Protein AF-M3BNV8-F1 (afdb_monomer_lite)

Radius of gyration: 25.34 Å; chains: 1; bounding box: 41×81×62 Å

Secondary structure (DSSP, 8-state):
---------------------------SS----EEEEEE-TTS-EEEEEE-TT--EEEEEBSSTTS-BPPPEEESS--SEEEEEE-TTS-EEEEEE-TT-EEEEEEBSSTTS-BPPPEEEEEE---

Foldseek 3Di:
DDDDDDDDDDDDPPPPPPPPPPDPPPPPQAAWDEKEWEAFLQRKIKIWTATPQQWIWIKIAPHHPHDIDDIDTDDDGFNYKYW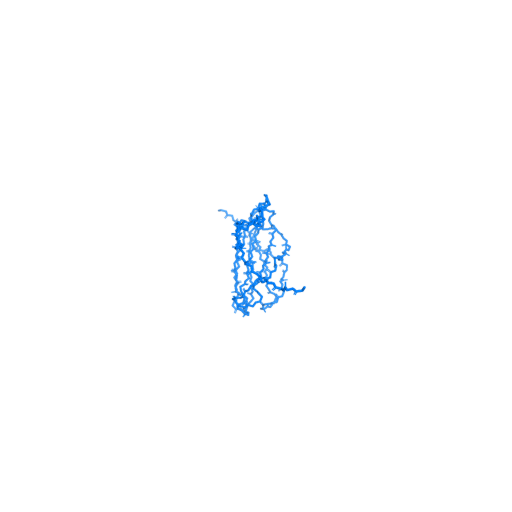YQDPQRKIKIWGAHPVQWIWIKIAPHGVHDIDHIDTDPDGRDD

Structure (mmCIF, N/CA/C/O backbone):
data_AF-M3BNV8-F1
#
_entry.id   AF-M3BNV8-F1
#
loop_
_atom_site.group_PDB
_atom_site.id
_atom_site.type_symbol
_atom_site.label_atom_id
_atom_site.label_alt_id
_atom_site.label_comp_id
_atom_site.label_asym_id
_atom_site.label_entity_id
_atom_site.label_seq_id
_atom_site.pdbx_PDB_ins_code
_atom_site.Cartn_x
_atom_site.Cartn_y
_atom_site.Cartn_z
_atom_site.occupancy
_atom_site.B_iso_or_equiv
_atom_site.auth_seq_id
_atom_site.auth_comp_id
_atom_site.auth_asym_id
_atom_site.auth_atom_id
_atom_site.pdbx_PDB_model_num
ATOM 1 N N . MET A 1 1 ? -25.010 67.229 40.151 1.00 50.81 1 MET A N 1
ATOM 2 C CA . MET A 1 1 ? -25.142 65.762 40.240 1.00 50.81 1 MET A CA 1
ATOM 3 C C . MET A 1 1 ? -26.576 65.389 39.907 1.00 50.81 1 MET A C 1
ATOM 5 O O . MET A 1 1 ? -27.450 65.700 40.699 1.00 50.81 1 MET A O 1
ATOM 9 N N . ALA A 1 2 ? -26.813 64.798 38.736 1.00 39.25 2 ALA A N 1
ATOM 10 C CA . ALA A 1 2 ? -28.005 64.006 38.432 1.00 39.25 2 ALA A CA 1
ATOM 11 C C . ALA A 1 2 ? -27.690 63.154 37.194 1.00 39.25 2 ALA A C 1
ATOM 13 O O . ALA A 1 2 ? -27.346 63.680 36.140 1.00 39.25 2 ALA A O 1
ATOM 14 N N . SER A 1 3 ? -27.720 61.843 37.401 1.00 43.2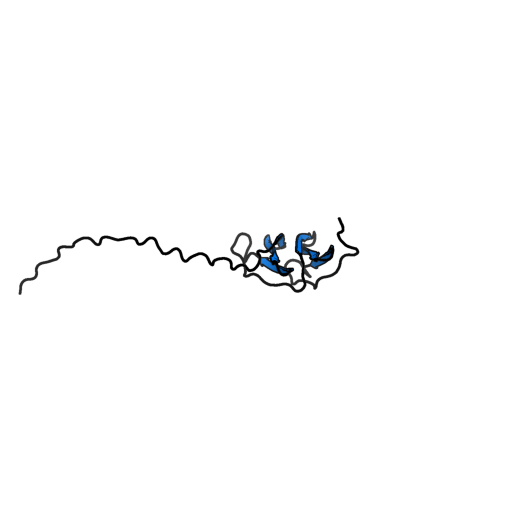8 3 SER A N 1
ATOM 15 C CA . SER A 1 3 ? -27.573 60.777 36.413 1.00 43.28 3 SER A CA 1
ATOM 16 C C . SER A 1 3 ? -28.864 60.636 35.602 1.00 43.28 3 SER A C 1
ATOM 18 O O . SER A 1 3 ? -29.952 60.794 36.159 1.00 43.28 3 SER A O 1
ATOM 20 N N . THR A 1 4 ? -28.779 60.318 34.310 1.00 41.50 4 THR A N 1
ATOM 21 C CA . THR A 1 4 ? -29.907 59.731 33.568 1.00 41.50 4 THR A CA 1
ATOM 22 C C . THR A 1 4 ? -29.399 58.857 32.427 1.00 41.50 4 THR A C 1
ATOM 24 O O . THR A 1 4 ? -28.359 59.119 31.829 1.00 41.50 4 THR A O 1
ATOM 27 N N . ALA A 1 5 ? -30.105 57.748 32.235 1.00 36.69 5 ALA A N 1
ATOM 28 C CA . ALA A 1 5 ? -29.613 56.503 31.680 1.00 36.69 5 ALA A CA 1
ATOM 29 C C . ALA A 1 5 ? -29.771 56.355 30.156 1.00 36.69 5 ALA A C 1
ATOM 31 O O . ALA A 1 5 ? -30.500 57.091 29.501 1.00 36.69 5 ALA A O 1
ATOM 32 N N . LEU A 1 6 ? -29.063 55.328 29.674 1.00 38.38 6 LEU A N 1
ATOM 33 C CA . LEU A 1 6 ? -29.107 54.613 28.396 1.00 38.38 6 LEU A CA 1
ATOM 34 C C . LEU A 1 6 ? -30.289 54.898 27.450 1.00 38.38 6 LEU A C 1
ATOM 36 O O . LEU A 1 6 ? -31.444 54.638 27.777 1.00 38.38 6 LEU A O 1
ATOM 40 N N . ALA A 1 7 ? -29.942 55.163 26.190 1.00 42.91 7 ALA A N 1
ATOM 41 C CA . ALA A 1 7 ? -30.706 54.690 25.041 1.00 42.91 7 ALA A CA 1
ATOM 42 C C . ALA A 1 7 ? -29.770 53.850 24.159 1.00 42.91 7 ALA A C 1
ATOM 44 O O . ALA A 1 7 ? -28.789 54.349 23.611 1.00 42.91 7 ALA A O 1
ATOM 45 N N . ALA A 1 8 ? -30.047 52.549 24.087 1.00 39.56 8 ALA A N 1
ATOM 46 C CA . ALA A 1 8 ? -29.381 51.620 23.188 1.00 39.56 8 ALA A CA 1
ATOM 47 C C . ALA A 1 8 ? -29.861 51.868 21.752 1.00 39.56 8 ALA A C 1
ATOM 49 O O . ALA A 1 8 ? -31.067 51.952 21.519 1.00 39.56 8 ALA A O 1
ATOM 50 N N . LEU A 1 9 ? -28.939 51.934 20.788 1.00 39.69 9 LEU A N 1
ATOM 51 C CA . LEU A 1 9 ? -29.283 51.852 19.371 1.00 39.69 9 LEU A CA 1
ATOM 52 C C . LEU A 1 9 ? -28.474 50.739 18.697 1.00 39.69 9 LEU A C 1
ATOM 54 O O . LEU A 1 9 ? -27.272 50.598 18.906 1.00 39.69 9 LEU A O 1
ATOM 58 N N . ALA A 1 10 ? -29.218 49.926 17.954 1.00 41.28 10 ALA A N 1
ATOM 59 C CA . ALA A 1 10 ? -28.900 48.630 17.374 1.00 41.28 10 ALA A CA 1
ATOM 60 C C . ALA A 1 10 ? -27.534 48.513 16.676 1.00 41.28 10 ALA A C 1
ATOM 62 O O . ALA A 1 10 ? -27.201 49.280 15.774 1.00 41.28 10 ALA A O 1
ATO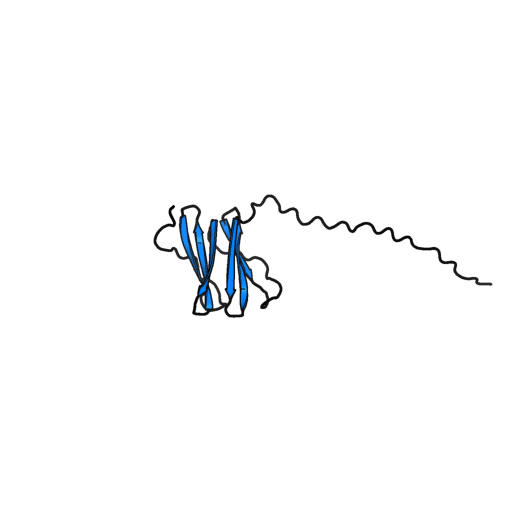M 63 N N . ALA A 1 11 ? -26.797 47.454 17.022 1.00 41.84 11 ALA A N 1
ATOM 64 C CA . ALA A 1 11 ? -25.702 46.946 16.211 1.00 41.84 11 ALA A CA 1
ATOM 65 C C . ALA A 1 11 ? -26.278 46.257 14.964 1.00 41.84 11 ALA A C 1
ATOM 67 O O . ALA A 1 11 ? -26.938 45.222 15.066 1.00 41.84 11 ALA A O 1
ATOM 68 N N . LEU A 1 12 ? -26.023 46.814 13.781 1.00 42.50 12 LEU A N 1
ATOM 69 C CA . LEU A 1 12 ? -26.222 46.098 12.527 1.00 42.50 12 LEU A CA 1
ATOM 70 C C . LEU A 1 12 ? -25.049 45.120 12.370 1.00 42.50 12 LEU A C 1
ATOM 72 O O . LEU A 1 12 ? -23.943 45.529 12.018 1.00 42.50 12 LEU A O 1
ATOM 76 N N . LEU A 1 13 ? -25.270 43.833 12.659 1.00 40.34 13 LEU A N 1
ATOM 77 C CA . LEU A 1 13 ? -24.345 42.779 12.244 1.00 40.34 13 LEU A CA 1
ATOM 78 C C . LEU A 1 13 ? -24.351 42.733 10.710 1.00 40.34 13 LEU A C 1
ATOM 80 O O . LEU A 1 13 ? -25.194 42.084 10.096 1.00 40.34 13 LEU A O 1
ATOM 84 N N . VAL A 1 14 ? -23.399 43.418 10.079 1.00 43.03 14 VAL A N 1
ATOM 85 C CA . VAL A 1 14 ? -22.977 43.048 8.730 1.00 43.03 14 VAL A CA 1
ATOM 86 C C . VAL A 1 14 ? -22.185 41.763 8.897 1.00 43.03 14 VAL A C 1
ATOM 88 O O . VAL A 1 14 ? -21.011 41.777 9.264 1.00 43.03 14 VAL A O 1
ATOM 91 N N . THR A 1 15 ? -22.845 40.629 8.684 1.00 39.75 15 THR A N 1
ATOM 92 C CA . THR A 1 15 ? -22.139 39.370 8.484 1.00 39.75 15 THR A CA 1
ATOM 93 C C . THR A 1 15 ? -21.395 39.506 7.163 1.00 39.75 15 THR A C 1
ATOM 95 O O . THR A 1 15 ? -21.978 39.342 6.090 1.00 39.75 15 THR A O 1
ATOM 98 N N . THR A 1 16 ? -20.109 39.839 7.216 1.00 50.41 16 THR A N 1
ATOM 99 C CA . THR A 1 16 ? -19.221 39.445 6.129 1.00 50.41 16 THR A CA 1
ATOM 100 C C . THR A 1 16 ? -19.400 37.935 5.977 1.00 50.41 16 THR A C 1
ATOM 102 O O . THR A 1 16 ? -19.295 37.215 6.976 1.00 50.41 16 THR A O 1
ATOM 105 N N . PRO A 1 17 ? -19.730 37.413 4.781 1.00 41.72 17 PRO A N 1
ATOM 106 C CA . PRO A 1 17 ? -19.552 35.994 4.547 1.00 41.72 17 PRO A CA 1
ATOM 107 C C . PRO A 1 17 ? -18.103 35.719 4.914 1.00 41.72 17 PRO A C 1
ATOM 109 O O . PRO A 1 17 ? -17.203 36.397 4.405 1.00 41.72 17 PRO A O 1
ATOM 112 N N . GLY A 1 18 ? -17.903 34.816 5.877 1.00 41.00 18 GLY A N 1
ATOM 113 C CA . GLY A 1 18 ? -16.576 34.383 6.267 1.00 41.00 18 GLY A CA 1
ATOM 114 C C . GLY A 1 18 ? -15.803 34.131 4.988 1.00 41.00 18 GLY A C 1
ATOM 115 O O . GLY A 1 18 ? -16.301 33.436 4.101 1.00 41.00 18 GLY A O 1
ATOM 116 N N . SER A 1 19 ? -14.641 34.773 4.864 1.00 52.91 19 SER A N 1
ATOM 117 C CA . SER A 1 19 ? -13.667 34.388 3.858 1.00 52.91 19 SER A CA 1
ATOM 118 C C . SER A 1 19 ? -13.443 32.907 4.102 1.00 52.91 19 SER A C 1
ATOM 120 O O . SER A 1 19 ? -12.780 32.529 5.069 1.00 52.91 19 SER A O 1
ATOM 122 N N . ALA A 1 20 ? -14.132 32.071 3.324 1.00 47.28 20 ALA A N 1
ATOM 123 C CA . ALA A 1 20 ? -13.881 30.656 3.283 1.00 47.28 20 ALA A CA 1
ATOM 124 C C . ALA A 1 20 ? -12.413 30.606 2.911 1.00 47.28 20 ALA A C 1
ATOM 126 O O . ALA A 1 20 ? -12.056 30.971 1.788 1.00 47.28 20 ALA A O 1
ATOM 127 N N . ALA A 1 21 ? -11.570 30.309 3.906 1.00 49.47 21 ALA A N 1
ATOM 128 C CA . ALA A 1 21 ? -10.155 30.104 3.709 1.00 49.47 21 ALA A CA 1
ATOM 129 C C . ALA A 1 21 ? -10.072 29.207 2.486 1.00 49.47 21 ALA A C 1
ATOM 131 O O . ALA A 1 21 ? -10.621 28.103 2.509 1.00 49.47 21 ALA A O 1
ATOM 132 N N . ALA A 1 22 ? -9.558 29.766 1.387 1.00 48.75 22 ALA A N 1
ATOM 133 C CA . ALA A 1 22 ? -9.526 29.079 0.117 1.00 48.75 22 ALA A CA 1
ATOM 134 C C . ALA A 1 22 ? -8.943 27.702 0.413 1.00 48.75 22 ALA A C 1
ATOM 136 O O . ALA A 1 22 ? -7.826 27.627 0.935 1.00 48.75 22 ALA A O 1
ATOM 137 N N . ALA A 1 23 ? -9.735 26.647 0.180 1.00 49.56 23 ALA A N 1
ATOM 138 C CA . ALA A 1 23 ? -9.252 25.282 0.303 1.00 49.56 23 ALA A CA 1
ATOM 139 C C . ALA A 1 23 ? -7.882 25.252 -0.380 1.00 49.56 23 ALA A C 1
ATOM 141 O O . ALA A 1 23 ? -7.768 25.868 -1.451 1.00 49.56 23 ALA A O 1
ATOM 142 N N . PRO A 1 24 ? -6.841 24.670 0.249 1.00 42.94 24 PRO A N 1
ATOM 143 C CA . PRO A 1 24 ? -5.520 24.659 -0.347 1.00 42.94 24 PRO A CA 1
ATOM 144 C C . PRO A 1 24 ? -5.701 24.171 -1.774 1.00 42.94 24 PRO A C 1
ATOM 146 O O . PRO A 1 24 ? -6.215 23.080 -2.017 1.00 42.94 24 PRO A O 1
ATOM 149 N N . ARG A 1 25 ? -5.409 25.078 -2.707 1.00 46.53 25 ARG A N 1
ATOM 150 C CA . ARG A 1 25 ? -5.442 24.812 -4.134 1.00 46.53 25 ARG A CA 1
ATOM 151 C C . ARG A 1 25 ? -4.479 23.653 -4.256 1.00 46.53 25 ARG A C 1
ATOM 153 O O . ARG A 1 25 ? -3.307 23.858 -3.948 1.00 46.53 25 ARG A O 1
ATOM 160 N N . PHE A 1 26 ? -4.980 22.452 -4.535 1.00 50.59 26 PHE A N 1
ATOM 161 C CA . PHE A 1 26 ? -4.117 21.310 -4.772 1.00 50.59 26 PHE A CA 1
ATOM 162 C C . PHE A 1 26 ? -3.166 21.779 -5.860 1.00 50.59 26 PHE A C 1
ATOM 164 O O . PHE A 1 26 ? -3.585 22.059 -6.988 1.00 50.59 26 PHE A O 1
ATOM 171 N N . ALA A 1 27 ? -1.923 22.037 -5.459 1.00 48.06 27 ALA A N 1
ATOM 172 C CA . ALA A 1 27 ? -0.880 22.392 -6.383 1.00 48.06 27 ALA A CA 1
ATOM 173 C C . ALA A 1 27 ? -0.871 21.304 -7.459 1.00 48.06 27 ALA A C 1
ATOM 175 O O . ALA A 1 27 ? -1.319 20.180 -7.229 1.00 48.06 27 ALA A O 1
ATOM 176 N N . SER A 1 28 ? -0.406 21.644 -8.649 1.00 57.16 28 SER A N 1
ATOM 177 C CA . SER A 1 28 ? -0.245 20.755 -9.801 1.00 57.16 28 SER A CA 1
ATOM 178 C C . SER A 1 28 ? 0.726 19.577 -9.567 1.00 57.16 28 SER A C 1
ATOM 180 O O . SER A 1 28 ? 1.347 19.087 -10.506 1.00 57.16 28 SER A O 1
ATOM 182 N N . ASP A 1 29 ? 0.860 19.117 -8.328 1.00 48.47 29 ASP A N 1
ATOM 183 C CA . ASP A 1 29 ? 1.536 17.917 -7.883 1.00 48.47 29 ASP A CA 1
ATOM 184 C C . ASP A 1 29 ? 0.615 16.763 -8.281 1.00 48.47 29 ASP A C 1
ATOM 186 O O . ASP A 1 29 ? -0.389 16.502 -7.621 1.00 48.47 29 ASP A O 1
ATOM 190 N N . GLY A 1 30 ? 0.875 16.166 -9.447 1.00 52.59 30 GLY A N 1
ATOM 191 C CA . GLY A 1 30 ? -0.039 15.240 -10.112 1.00 52.59 30 GLY A CA 1
ATOM 192 C C . GLY A 1 30 ? -0.739 14.294 -9.134 1.00 52.59 30 GLY A C 1
ATOM 193 O O . GLY A 1 30 ? -0.087 13.542 -8.401 1.00 52.59 30 GLY A O 1
ATOM 194 N N . TYR A 1 31 ? -2.068 14.387 -9.115 1.00 53.41 31 TYR A N 1
ATOM 195 C CA . TYR A 1 31 ? -2.932 13.606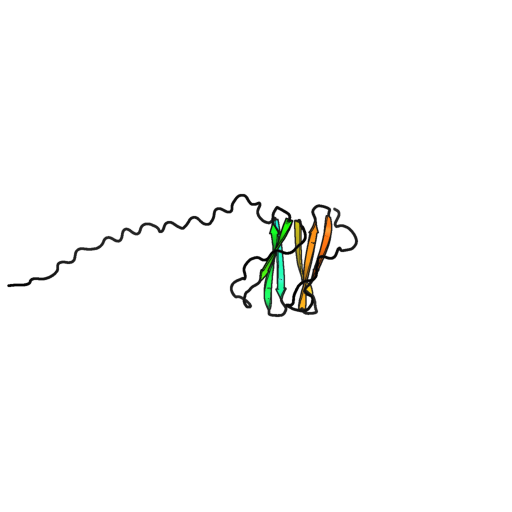 -8.244 1.00 53.41 31 TYR A CA 1
ATOM 196 C C . TYR A 1 31 ? -2.613 12.116 -8.359 1.00 53.41 31 TYR A C 1
ATOM 198 O O . TYR A 1 31 ? -2.296 11.614 -9.441 1.00 53.41 31 TYR A O 1
ATOM 206 N N . GLY A 1 32 ? -2.703 11.412 -7.233 1.00 60.16 32 GLY A N 1
ATOM 207 C CA . GLY A 1 32 ? -2.528 9.972 -7.212 1.00 60.16 32 GLY A CA 1
ATOM 208 C C . GLY A 1 32 ? -3.529 9.254 -8.113 1.00 60.16 32 GLY A C 1
ATOM 209 O O . GLY A 1 32 ? -4.713 9.585 -8.115 1.00 60.16 32 GLY A O 1
ATOM 210 N N . SER A 1 33 ? -3.052 8.294 -8.906 1.00 75.50 33 SER A N 1
ATOM 211 C CA . SER A 1 33 ? -3.853 7.616 -9.936 1.00 75.50 33 SER A CA 1
ATOM 212 C C . SER A 1 33 ? -4.462 6.288 -9.481 1.00 75.50 33 SER A C 1
ATOM 214 O O . SER A 1 33 ? -5.270 5.712 -10.206 1.00 75.50 33 SER A O 1
ATOM 216 N N . SER A 1 34 ? -4.080 5.777 -8.306 1.00 94.06 34 SER A N 1
ATOM 217 C CA . SER A 1 34 ? -4.530 4.481 -7.793 1.00 94.06 34 SER A CA 1
ATOM 218 C C . SER A 1 34 ? -4.702 4.511 -6.277 1.00 94.06 34 SER A C 1
ATOM 220 O O . SER A 1 34 ? -3.886 5.104 -5.570 1.00 94.06 34 SER A O 1
ATOM 222 N N . ILE A 1 35 ? -5.764 3.863 -5.791 1.00 96.50 35 ILE A N 1
ATOM 223 C CA . ILE A 1 35 ? -6.040 3.661 -4.369 1.00 96.50 35 ILE A CA 1
ATOM 224 C C . ILE A 1 35 ? -6.467 2.216 -4.110 1.00 96.50 35 ILE A C 1
ATOM 226 O O . ILE A 1 35 ? -7.114 1.592 -4.949 1.00 96.50 35 ILE A O 1
ATOM 230 N N . ALA A 1 36 ? -6.159 1.718 -2.918 1.00 98.38 36 ALA A N 1
ATOM 231 C CA . ALA A 1 36 ? -6.641 0.439 -2.411 1.00 98.38 36 ALA A CA 1
ATOM 232 C C . ALA A 1 36 ? -6.907 0.545 -0.909 1.00 98.38 36 ALA A C 1
ATOM 234 O O . ALA A 1 36 ? -6.319 1.388 -0.236 1.00 98.38 36 ALA A O 1
ATOM 235 N N . ALA A 1 37 ? -7.772 -0.306 -0.365 1.00 98.44 37 ALA A N 1
ATOM 236 C CA . ALA A 1 37 ? -8.044 -0.331 1.066 1.00 98.44 37 ALA A CA 1
ATOM 237 C C . ALA A 1 37 ? -8.132 -1.763 1.584 1.00 98.44 37 ALA A C 1
ATOM 239 O O . ALA A 1 37 ? -8.601 -2.653 0.879 1.00 98.44 37 ALA A O 1
ATOM 240 N N . ALA A 1 38 ? -7.728 -1.957 2.834 1.00 98.81 38 ALA A N 1
ATOM 241 C CA . ALA A 1 38 ? -7.889 -3.212 3.556 1.00 98.81 38 ALA A CA 1
ATOM 242 C C . ALA A 1 38 ? -8.288 -2.942 5.010 1.00 98.81 38 ALA A C 1
ATOM 244 O O . ALA A 1 38 ? -8.167 -1.822 5.520 1.00 98.81 38 ALA A O 1
ATOM 245 N N . ARG A 1 39 ? -8.788 -3.977 5.687 1.00 98.69 39 ARG A N 1
ATOM 246 C CA . ARG A 1 39 ? -9.128 -3.904 7.108 1.00 98.69 39 ARG A CA 1
ATOM 247 C C . ARG A 1 39 ? -8.032 -4.583 7.919 1.00 98.69 39 ARG A C 1
ATOM 249 O O . ARG A 1 39 ? -7.779 -5.769 7.746 1.00 98.69 39 ARG A O 1
ATOM 256 N N . ASN A 1 40 ? -7.416 -3.843 8.827 1.00 98.69 40 ASN A N 1
ATOM 257 C CA . ASN A 1 40 ? -6.495 -4.412 9.802 1.00 98.69 40 ASN A CA 1
ATOM 258 C C . ASN A 1 40 ? -7.229 -5.372 10.746 1.00 98.69 40 ASN A C 1
ATOM 260 O O . ASN A 1 40 ? -8.435 -5.238 10.966 1.00 98.69 40 ASN A O 1
ATOM 264 N N . ALA A 1 41 ? -6.497 -6.308 11.349 1.00 98.06 41 ALA A N 1
ATOM 265 C CA . ALA A 1 41 ? -7.066 -7.292 12.273 1.00 98.06 41 ALA A CA 1
ATOM 266 C C . ALA A 1 41 ? -7.809 -6.677 13.475 1.00 98.06 41 ALA A C 1
ATOM 268 O O . ALA A 1 41 ? -8.725 -7.289 14.014 1.00 98.06 41 ALA A O 1
ATOM 269 N N . ASP A 1 42 ? -7.467 -5.449 13.865 1.00 97.88 42 ASP A N 1
ATOM 270 C CA . ASP A 1 42 ? -8.148 -4.695 14.926 1.00 97.88 42 ASP A CA 1
ATOM 271 C C . ASP A 1 42 ? -9.404 -3.934 14.456 1.00 97.88 42 ASP A C 1
ATOM 273 O O . ASP A 1 42 ? -10.000 -3.159 15.205 1.00 97.88 42 ASP A O 1
ATOM 277 N N . GLY A 1 43 ? -9.811 -4.132 13.202 1.00 98.44 43 GLY A N 1
ATOM 278 C CA . GLY A 1 43 ? -11.008 -3.548 12.611 1.00 98.44 43 GLY A CA 1
ATOM 279 C C . GLY A 1 43 ? -10.807 -2.177 11.967 1.00 98.44 43 GLY A C 1
ATOM 280 O O . GLY A 1 43 ? -11.737 -1.709 11.299 1.00 98.44 43 GLY A O 1
ATOM 281 N N . ARG A 1 44 ? -9.633 -1.547 12.111 1.00 98.75 44 ARG A N 1
ATOM 282 C CA . ARG A 1 44 ? -9.321 -0.255 11.479 1.00 98.75 44 ARG A CA 1
ATOM 283 C C . ARG A 1 44 ? -9.160 -0.408 9.973 1.00 98.75 44 ARG A C 1
ATOM 285 O O . ARG A 1 44 ? -8.500 -1.332 9.501 1.00 98.75 44 ARG A O 1
ATOM 292 N N . LEU A 1 45 ? -9.721 0.523 9.208 1.00 98.81 45 LEU A N 1
ATOM 293 C CA . LEU A 1 45 ? -9.413 0.623 7.783 1.00 98.81 45 LEU A CA 1
ATOM 294 C C . LEU A 1 45 ? -8.032 1.245 7.578 1.00 98.81 45 LEU A C 1
ATOM 296 O O . LEU A 1 45 ? -7.638 2.166 8.300 1.00 98.81 45 LEU A O 1
ATOM 300 N N . GLU A 1 46 ? -7.328 0.764 6.564 1.00 98.75 46 GLU A N 1
ATOM 301 C CA . GLU A 1 46 ? -6.092 1.346 6.061 1.00 98.75 46 GLU A CA 1
ATOM 302 C C . GLU A 1 46 ? -6.208 1.559 4.559 1.00 98.75 46 GLU A C 1
ATOM 304 O O . GLU A 1 46 ? -6.690 0.692 3.829 1.00 98.75 46 GLU A O 1
ATOM 309 N N . LEU A 1 47 ? -5.838 2.764 4.136 1.00 98.38 47 LEU A N 1
ATOM 310 C CA . LEU A 1 47 ? -5.900 3.235 2.766 1.00 98.38 47 LEU A CA 1
ATOM 311 C C . LEU A 1 47 ? -4.477 3.332 2.233 1.00 98.38 47 LEU A C 1
ATOM 313 O O . LEU A 1 47 ? -3.607 3.897 2.893 1.00 98.38 47 LEU A O 1
ATOM 317 N N . PHE A 1 48 ? -4.287 2.832 1.024 1.00 98.50 48 PHE A N 1
ATOM 318 C CA . PHE A 1 48 ? -3.049 2.861 0.266 1.00 98.50 48 PHE A CA 1
ATOM 319 C C . PHE A 1 48 ? -3.277 3.645 -1.022 1.00 98.50 48 PHE A C 1
ATOM 321 O O . PHE A 1 48 ? -4.387 3.649 -1.561 1.00 98.50 48 PHE A O 1
ATOM 328 N N . GLY A 1 49 ? -2.234 4.275 -1.544 1.00 96.31 49 GLY A N 1
ATOM 329 C CA . GLY A 1 49 ? -2.296 4.924 -2.846 1.00 96.31 49 GLY A CA 1
ATOM 330 C C . GLY A 1 49 ? -0.925 5.244 -3.416 1.00 96.31 49 GLY A C 1
ATOM 331 O O . GLY A 1 49 ? 0.085 5.176 -2.714 1.00 96.31 49 GLY A O 1
ATOM 332 N N . THR A 1 50 ? -0.901 5.595 -4.696 1.00 95.81 50 THR A N 1
ATOM 333 C CA . THR A 1 50 ? 0.307 6.048 -5.394 1.00 95.81 50 THR A CA 1
ATOM 334 C C . THR A 1 50 ? 0.172 7.510 -5.788 1.00 95.81 50 THR A C 1
ATOM 336 O O . THR A 1 50 ? -0.916 7.924 -6.171 1.00 95.81 50 THR A O 1
ATOM 339 N N . ASP A 1 51 ? 1.247 8.293 -5.731 1.00 92.88 51 ASP A N 1
ATOM 340 C CA . ASP A 1 51 ? 1.294 9.635 -6.333 1.00 92.88 51 ASP A CA 1
ATOM 341 C C . ASP A 1 51 ? 1.725 9.583 -7.816 1.00 92.88 51 ASP A C 1
ATOM 343 O O . ASP A 1 51 ? 2.117 8.532 -8.329 1.00 92.88 51 ASP A O 1
ATOM 347 N N . SER A 1 52 ? 1.672 10.712 -8.530 1.00 88.62 52 SER A N 1
ATOM 348 C CA . SER A 1 52 ? 2.083 10.789 -9.948 1.00 88.62 52 SER A CA 1
ATOM 349 C C . SER A 1 52 ? 3.563 10.470 -10.206 1.00 88.62 52 SER A C 1
ATOM 351 O O . SER A 1 52 ? 3.941 10.070 -11.313 1.00 88.62 52 SER A O 1
ATOM 353 N N . THR A 1 53 ? 4.416 10.598 -9.189 1.00 90.75 53 THR A N 1
ATOM 354 C CA . THR A 1 53 ? 5.837 10.226 -9.253 1.00 90.75 53 THR A CA 1
ATOM 355 C C . THR A 1 53 ? 6.057 8.738 -8.968 1.00 90.75 53 THR A C 1
ATOM 357 O O . THR A 1 53 ? 7.147 8.214 -9.214 1.00 90.75 53 THR A O 1
ATOM 360 N N . GLY A 1 54 ? 4.998 8.024 -8.585 1.00 92.75 54 GLY A N 1
ATOM 361 C CA . GLY A 1 54 ? 4.986 6.609 -8.244 1.00 92.75 54 GLY A CA 1
ATOM 362 C C . GLY A 1 54 ? 5.322 6.340 -6.779 1.00 92.75 54 GLY A C 1
ATOM 363 O O . GLY A 1 54 ? 5.588 5.195 -6.431 1.00 92.75 54 GLY A O 1
ATOM 364 N N . GLY A 1 55 ? 5.364 7.362 -5.920 1.00 95.50 55 GLY A N 1
ATOM 365 C CA . GLY A 1 55 ? 5.533 7.167 -4.483 1.00 95.50 55 GLY A CA 1
ATOM 366 C C . GLY A 1 55 ? 4.340 6.417 -3.901 1.00 95.50 55 GLY A C 1
ATOM 367 O O . GLY A 1 55 ? 3.204 6.740 -4.237 1.00 95.50 55 GLY A O 1
ATOM 368 N N . VAL A 1 56 ? 4.593 5.428 -3.041 1.00 97.38 56 VAL A N 1
ATOM 369 C CA . VAL A 1 56 ? 3.547 4.622 -2.396 1.00 97.38 56 VAL A CA 1
ATOM 370 C C . VAL A 1 56 ? 3.293 5.154 -0.991 1.00 97.38 56 VAL A C 1
ATOM 372 O O . VAL A 1 56 ? 4.224 5.319 -0.205 1.00 97.38 56 VAL A O 1
ATOM 375 N N . TRP A 1 57 ? 2.033 5.419 -0.674 1.00 97.81 57 TRP A N 1
ATOM 376 C CA . TRP A 1 57 ? 1.612 6.052 0.570 1.00 97.81 57 TRP A CA 1
ATOM 377 C C . TRP A 1 57 ? 0.529 5.236 1.253 1.00 97.81 57 TRP A C 1
ATOM 379 O O . TRP A 1 57 ? -0.282 4.590 0.587 1.00 97.81 57 TRP A O 1
ATOM 389 N N . HIS A 1 58 ? 0.480 5.306 2.579 1.00 98.25 58 HIS A N 1
ATOM 390 C CA . HIS A 1 58 ? -0.600 4.722 3.360 1.00 98.25 58 HIS A CA 1
ATOM 391 C C . HIS A 1 58 ? -1.019 5.611 4.529 1.00 98.25 58 HIS A C 1
ATOM 393 O O . HIS A 1 58 ? -0.269 6.470 4.991 1.00 98.25 58 HIS A O 1
ATOM 399 N N . ARG A 1 59 ? -2.252 5.424 4.992 1.00 98.38 59 ARG A N 1
ATOM 400 C CA . ARG A 1 59 ? -2.757 5.974 6.254 1.00 98.38 59 ARG A CA 1
ATOM 401 C C . ARG A 1 59 ? -3.845 5.068 6.795 1.00 98.38 59 ARG A C 1
ATOM 403 O O . ARG A 1 59 ? -4.574 4.438 6.031 1.00 98.38 59 ARG A O 1
ATOM 410 N N . ARG A 1 60 ? -4.037 5.070 8.107 1.00 98.50 60 ARG A N 1
ATOM 411 C CA . ARG A 1 60 ? -5.025 4.212 8.770 1.00 98.50 60 ARG A CA 1
ATOM 412 C C . ARG A 1 60 ? -5.926 4.998 9.696 1.00 98.50 60 ARG A C 1
ATOM 414 O O . ARG A 1 60 ? -5.600 6.115 10.096 1.00 98.50 60 ARG A O 1
ATOM 421 N N . GLN A 1 61 ? -7.066 4.424 10.049 1.00 98.69 61 GLN A N 1
ATOM 422 C CA . GLN A 1 61 ? -7.879 4.994 11.115 1.00 98.69 61 GLN A CA 1
ATOM 423 C C . GLN A 1 61 ? -7.094 5.006 12.436 1.00 98.69 61 GLN A C 1
ATOM 425 O O . GLN A 1 61 ? -6.210 4.182 12.662 1.00 98.69 61 GLN A O 1
ATOM 430 N N . VAL A 1 62 ? -7.411 5.940 13.328 1.00 97.88 62 VAL A N 1
ATOM 431 C CA . VAL A 1 62 ? -6.848 5.970 14.686 1.00 97.88 62 VAL A CA 1
ATOM 432 C C . VAL A 1 62 ? -7.474 4.849 15.522 1.00 97.88 62 VAL A C 1
ATOM 434 O O . VAL A 1 62 ? -6.758 4.080 16.162 1.00 97.88 62 VAL A O 1
ATOM 437 N N . SER A 1 63 ? -8.795 4.694 15.422 1.00 98.06 63 SER A N 1
ATOM 438 C CA . SER A 1 63 ? -9.604 3.589 15.953 1.00 98.06 63 SER A CA 1
ATOM 439 C C . SER A 1 63 ? -10.715 3.225 14.950 1.00 98.06 63 SER A C 1
ATOM 441 O O . SER A 1 63 ? -10.975 4.011 14.032 1.00 98.06 63 SER A O 1
ATOM 443 N N . PRO A 1 64 ? -11.360 2.046 15.053 1.00 98.56 64 PRO A N 1
ATOM 444 C CA . PRO A 1 64 ? -12.377 1.632 14.086 1.00 98.56 64 PRO A CA 1
ATOM 445 C C . PRO A 1 64 ? -13.507 2.660 13.956 1.00 98.56 64 PRO A C 1
ATOM 447 O O . PRO A 1 64 ? -14.137 3.033 14.942 1.00 98.56 64 PRO A O 1
ATOM 450 N N . GLY A 1 65 ? -13.754 3.133 12.732 1.00 97.12 65 GLY A N 1
ATOM 451 C CA . GLY A 1 65 ? -14.801 4.127 12.455 1.00 97.12 65 GLY A CA 1
ATOM 452 C C . GLY A 1 65 ? -14.459 5.575 12.837 1.00 97.12 65 GLY A C 1
ATOM 453 O O . GLY A 1 65 ? -15.288 6.454 12.622 1.00 97.12 65 GLY A O 1
ATOM 454 N N . ALA A 1 66 ? -13.263 5.844 13.366 1.00 96.81 66 ALA A N 1
ATOM 455 C CA . ALA A 1 66 ? -12.836 7.187 13.749 1.00 96.81 66 ALA A CA 1
ATOM 456 C C . ALA A 1 66 ? -12.039 7.899 12.640 1.00 96.81 66 ALA A C 1
ATOM 458 O O . ALA A 1 66 ? -11.957 7.443 11.494 1.00 96.81 66 ALA A O 1
ATOM 459 N N . GLY A 1 67 ? -11.448 9.043 13.008 1.00 97.75 67 GLY A N 1
ATOM 460 C CA . GLY A 1 67 ? -10.529 9.803 12.166 1.00 97.75 67 GLY A CA 1
ATOM 461 C C . GLY A 1 67 ? -9.279 9.013 11.772 1.00 97.75 67 GLY A C 1
ATOM 462 O O . GLY A 1 67 ? -9.068 7.878 12.193 1.00 97.75 67 GLY A O 1
ATOM 463 N N . TRP A 1 68 ? -8.433 9.636 10.959 1.00 98.50 68 TRP A N 1
ATOM 464 C CA . TRP A 1 68 ? -7.317 8.979 10.283 1.00 98.50 68 TRP A CA 1
ATOM 465 C C . TRP A 1 68 ? -5.972 9.585 10.684 1.00 98.50 68 TRP A C 1
ATOM 467 O O . TRP A 1 68 ? -5.883 10.787 10.932 1.00 98.50 68 TRP A O 1
ATOM 477 N N . THR A 1 69 ? -4.915 8.776 10.669 1.00 98.19 69 THR A N 1
ATOM 478 C CA . THR A 1 69 ? -3.526 9.234 10.808 1.00 98.19 69 THR A CA 1
ATOM 479 C C . THR A 1 69 ? -3.117 10.138 9.642 1.00 98.19 69 THR A C 1
ATOM 481 O O . THR A 1 69 ? -3.836 10.251 8.639 1.00 98.19 69 THR A O 1
ATOM 484 N N . GLY A 1 70 ? -1.949 10.776 9.755 1.00 96.12 70 GLY A N 1
ATOM 485 C CA . GLY A 1 70 ? -1.268 11.361 8.598 1.00 96.12 70 GLY A CA 1
ATOM 486 C C . GLY A 1 70 ? -0.899 10.295 7.559 1.00 96.12 70 GLY A C 1
ATOM 487 O O . GLY A 1 70 ? -0.950 9.099 7.849 1.00 96.12 70 GLY A O 1
ATOM 488 N N . TRP A 1 71 ? -0.568 10.745 6.348 1.00 96.88 71 TRP A N 1
ATOM 489 C CA . TRP A 1 71 ? 0.001 9.880 5.317 1.00 96.88 71 TRP A CA 1
ATOM 490 C C . TRP A 1 71 ? 1.464 9.577 5.634 1.00 96.88 71 TRP A C 1
ATOM 492 O O . TRP A 1 71 ? 2.239 10.485 5.932 1.00 96.88 71 TRP A O 1
ATOM 502 N N . GLU A 1 72 ? 1.832 8.310 5.520 1.00 97.31 72 GLU A N 1
ATOM 503 C CA . GLU A 1 72 ? 3.192 7.802 5.657 1.00 97.31 72 GLU A CA 1
ATOM 504 C C . GLU A 1 72 ? 3.632 7.199 4.322 1.00 97.31 72 GLU A C 1
ATOM 506 O O . GLU A 1 72 ? 2.813 6.664 3.567 1.00 97.31 72 GLU A O 1
ATOM 511 N N . LYS A 1 73 ? 4.920 7.342 3.996 1.00 96.69 73 LYS A N 1
ATOM 512 C CA . LYS A 1 73 ? 5.476 6.894 2.718 1.00 96.69 73 LYS A CA 1
ATOM 513 C C . LYS A 1 73 ? 6.185 5.561 2.888 1.00 96.69 73 LYS A C 1
ATOM 515 O O . LYS A 1 73 ? 7.040 5.416 3.758 1.00 96.69 73 LYS A O 1
ATOM 520 N N . PHE A 1 74 ? 5.895 4.638 1.988 1.00 98.50 74 PHE A N 1
ATOM 521 C CA . PHE A 1 74 ? 6.686 3.439 1.780 1.00 98.50 74 PHE A CA 1
ATOM 522 C C . PHE A 1 74 ? 7.855 3.695 0.815 1.00 98.50 74 PHE A C 1
ATOM 524 O O . PHE A 1 74 ? 7.841 4.619 -0.001 1.00 98.50 74 PHE A O 1
ATOM 531 N N . ASP A 1 75 ? 8.879 2.848 0.889 1.00 97.81 75 ASP A N 1
ATOM 532 C CA . ASP A 1 75 ? 9.887 2.713 -0.164 1.00 97.81 75 ASP A CA 1
ATOM 533 C C . ASP A 1 75 ? 9.267 2.192 -1.480 1.00 97.81 75 ASP A C 1
ATOM 535 O O . ASP A 1 75 ? 8.083 1.857 -1.538 1.00 97.81 75 ASP A O 1
ATOM 539 N N . GLY A 1 76 ? 10.068 2.113 -2.546 1.00 95.50 76 GLY A N 1
ATOM 540 C CA . GLY A 1 76 ? 9.642 1.600 -3.854 1.00 95.50 76 GLY A CA 1
ATOM 541 C C . GLY A 1 76 ? 8.932 2.621 -4.753 1.00 95.50 76 GLY A C 1
ATOM 542 O O . GLY A 1 76 ? 8.745 3.786 -4.395 1.00 95.50 76 GLY A O 1
ATOM 543 N N . SER A 1 77 ? 8.577 2.180 -5.966 1.00 95.75 77 SER A N 1
ATOM 544 C CA . SER A 1 77 ? 7.839 2.990 -6.939 1.00 95.75 77 SER A CA 1
ATOM 545 C C . SER A 1 77 ? 6.839 2.148 -7.729 1.00 95.75 77 SER A C 1
ATOM 547 O O . SER A 1 77 ? 7.240 1.252 -8.469 1.00 95.75 77 SER A O 1
ATOM 549 N N . LEU A 1 78 ? 5.548 2.451 -7.583 1.00 95.94 78 LEU A N 1
ATOM 550 C CA . LEU A 1 78 ? 4.439 1.723 -8.210 1.00 95.94 78 LEU A CA 1
ATOM 551 C C . LEU A 1 78 ? 3.469 2.701 -8.883 1.00 95.94 78 LEU A C 1
ATOM 553 O O . LEU A 1 78 ? 3.397 3.873 -8.520 1.00 95.94 78 LEU A O 1
ATOM 557 N N . THR A 1 79 ? 2.719 2.225 -9.873 1.00 94.06 79 THR A N 1
ATOM 558 C CA . THR A 1 79 ? 1.704 3.004 -10.608 1.00 94.06 79 THR A CA 1
ATOM 559 C C . THR A 1 79 ? 0.277 2.612 -10.241 1.00 94.06 79 THR A C 1
ATOM 561 O O . THR A 1 79 ? -0.638 3.426 -10.380 1.00 94.06 79 THR A O 1
ATOM 564 N N . GLN A 1 80 ? 0.084 1.373 -9.782 1.00 94.75 80 GLN A N 1
ATOM 565 C CA . GLN A 1 80 ? -1.200 0.818 -9.368 1.00 94.75 80 GLN A CA 1
ATOM 566 C C . GLN A 1 80 ? -1.023 -0.068 -8.140 1.00 94.75 80 GLN A C 1
ATOM 568 O O . GLN A 1 80 ? -0.003 -0.748 -8.019 1.00 94.75 80 GLN A O 1
ATOM 573 N N . VAL A 1 81 ? -2.020 -0.072 -7.255 1.00 97.38 81 VAL A N 1
ATOM 574 C CA . VAL A 1 81 ? -2.023 -0.874 -6.026 1.00 97.38 81 VAL A CA 1
ATOM 575 C C . VAL A 1 81 ? -3.338 -1.623 -5.822 1.00 97.38 81 VAL A C 1
ATOM 577 O O . VAL A 1 81 ? -4.403 -1.166 -6.235 1.00 97.38 81 VAL A O 1
ATOM 580 N N . ALA A 1 82 ? -3.255 -2.759 -5.137 1.00 98.31 82 ALA A N 1
ATOM 581 C CA . ALA A 1 82 ? -4.380 -3.528 -4.613 1.00 98.31 82 ALA A CA 1
ATOM 582 C C . ALA A 1 82 ? -4.015 -4.037 -3.214 1.00 98.31 82 ALA A C 1
ATOM 584 O O . ALA A 1 82 ? -2.860 -4.355 -2.965 1.00 98.31 82 ALA A O 1
ATOM 585 N N . ALA A 1 83 ? -4.971 -4.121 -2.293 1.00 98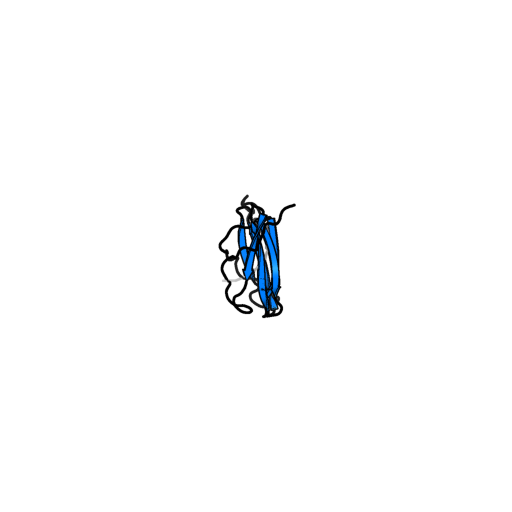.69 83 ALA A N 1
ATOM 586 C CA . ALA A 1 83 ? -4.706 -4.552 -0.923 1.00 98.69 83 ALA A CA 1
ATOM 587 C C . ALA A 1 83 ? -5.763 -5.553 -0.464 1.00 98.69 83 ALA A C 1
ATOM 589 O O . ALA A 1 83 ? -6.930 -5.444 -0.847 1.00 98.69 83 ALA A O 1
ATOM 590 N N . GLN A 1 84 ? -5.357 -6.510 0.366 1.00 98.69 84 GLN A N 1
ATOM 591 C CA . GLN A 1 84 ? -6.264 -7.471 0.983 1.00 98.69 84 GLN A CA 1
ATOM 592 C C . GLN A 1 84 ? -5.760 -7.890 2.364 1.00 98.69 84 GLN A C 1
ATOM 594 O O . GLN A 1 84 ? -4.566 -7.847 2.652 1.00 98.69 84 GLN A O 1
ATOM 599 N N . THR A 1 85 ? -6.686 -8.303 3.223 1.00 98.81 85 THR A N 1
ATOM 600 C CA . THR A 1 85 ? -6.380 -8.942 4.500 1.00 98.81 85 THR A CA 1
ATOM 601 C C . THR A 1 85 ? -6.329 -10.455 4.307 1.00 98.81 85 THR A C 1
ATOM 603 O O . THR A 1 85 ? -7.317 -11.071 3.903 1.00 98.81 85 THR A O 1
ATOM 606 N N . ASN A 1 86 ? -5.181 -11.056 4.599 1.00 98.62 86 ASN A N 1
ATOM 607 C CA . ASN A 1 86 ? -4.986 -12.499 4.579 1.00 98.62 86 ASN A CA 1
ATOM 608 C C . ASN A 1 86 ? -5.825 -13.187 5.664 1.00 98.62 86 ASN A C 1
ATOM 610 O O . ASN A 1 86 ? -6.254 -12.571 6.641 1.00 98.62 86 ASN A O 1
ATOM 614 N N . ALA A 1 87 ? -6.025 -14.499 5.518 1.00 98.38 87 ALA A N 1
ATOM 615 C CA . ALA A 1 87 ? -6.799 -15.300 6.470 1.00 98.38 87 ALA A CA 1
ATOM 616 C C . ALA A 1 87 ? -6.213 -15.297 7.899 1.00 98.38 87 ALA A C 1
ATOM 618 O O . ALA A 1 87 ? -6.942 -15.511 8.863 1.00 98.38 87 ALA A O 1
ATOM 619 N N . ASP A 1 88 ? -4.913 -15.025 8.039 1.00 98.12 88 ASP A N 1
ATOM 620 C CA . ASP A 1 88 ? -4.211 -14.879 9.320 1.00 98.12 88 ASP A CA 1
ATOM 621 C C . ASP A 1 88 ? -4.298 -13.456 9.917 1.00 98.12 88 ASP A C 1
ATOM 623 O O . ASP A 1 88 ? -3.700 -13.172 10.955 1.00 98.12 88 ASP A O 1
ATOM 627 N N . GLY A 1 89 ? -5.040 -12.550 9.272 1.00 98.38 89 GLY A N 1
ATOM 628 C CA . GLY A 1 89 ? -5.260 -11.174 9.717 1.00 98.38 89 GLY A CA 1
ATOM 629 C C . GLY A 1 89 ? -4.170 -10.179 9.313 1.00 98.38 89 GLY A C 1
ATOM 630 O O . GLY A 1 89 ? -4.309 -8.989 9.609 1.00 98.38 89 GLY A O 1
ATOM 631 N N . ARG A 1 90 ? -3.097 -10.614 8.639 1.00 98.81 90 ARG A N 1
ATOM 632 C CA . ARG A 1 90 ? -2.077 -9.705 8.091 1.00 98.81 90 ARG A CA 1
ATOM 633 C C . ARG A 1 90 ? -2.618 -9.017 6.847 1.00 98.81 90 ARG A C 1
ATOM 635 O O . ARG A 1 90 ? -3.229 -9.659 6.000 1.00 98.81 90 ARG A O 1
ATOM 642 N N . VAL A 1 91 ? -2.369 -7.721 6.708 1.00 98.88 91 VAL A N 1
ATOM 643 C CA . VAL A 1 91 ? -2.624 -7.032 5.437 1.00 98.88 91 VAL A CA 1
ATOM 644 C C . VAL A 1 91 ? -1.465 -7.286 4.477 1.00 98.88 91 VAL A C 1
ATOM 646 O O . VAL A 1 91 ? -0.297 -7.242 4.870 1.00 98.88 91 VAL A O 1
ATOM 649 N N . GLU A 1 92 ? -1.801 -7.521 3.216 1.00 98.75 92 GLU A N 1
ATOM 650 C CA . GLU A 1 92 ? -0.872 -7.620 2.101 1.00 98.75 92 GLU A CA 1
ATOM 651 C C . GLU A 1 92 ? -1.235 -6.592 1.029 1.00 98.75 92 GLU A C 1
ATOM 653 O O . GLU A 1 92 ? -2.404 -6.410 0.671 1.00 98.75 92 GLU A O 1
ATOM 658 N N . LEU A 1 93 ? -0.215 -5.874 0.567 1.00 98.75 93 LEU A N 1
ATOM 659 C CA . LEU A 1 93 ? -0.300 -4.836 -0.447 1.00 98.75 93 LEU A CA 1
ATOM 660 C C . LEU A 1 93 ? 0.437 -5.322 -1.688 1.00 98.75 93 LEU A C 1
ATOM 662 O O . LEU A 1 93 ? 1.618 -5.650 -1.628 1.00 98.75 93 LEU A O 1
ATOM 666 N N . PHE A 1 94 ? -0.264 -5.298 -2.807 1.00 98.12 94 PHE A N 1
ATOM 667 C CA . PHE A 1 94 ? 0.220 -5.625 -4.136 1.00 98.12 94 PHE A CA 1
ATOM 668 C C . PHE A 1 94 ? 0.324 -4.349 -4.959 1.00 98.12 94 PHE A C 1
ATOM 670 O O . PHE A 1 94 ? -0.432 -3.393 -4.749 1.00 98.12 94 PHE A O 1
ATOM 677 N N . GLY A 1 95 ? 1.184 -4.352 -5.965 1.00 96.19 95 GLY A N 1
ATOM 678 C CA . GLY A 1 95 ? 1.119 -3.342 -7.005 1.00 96.19 95 GLY A CA 1
ATOM 679 C C . GLY A 1 95 ? 1.993 -3.637 -8.205 1.00 96.19 95 GLY A C 1
ATOM 680 O O . GLY A 1 95 ? 2.713 -4.633 -8.255 1.00 96.19 95 GLY A O 1
ATOM 681 N N . VAL A 1 96 ? 1.884 -2.758 -9.193 1.00 95.19 96 VAL A N 1
ATOM 682 C CA . VAL A 1 96 ? 2.576 -2.874 -10.477 1.00 95.19 96 VAL A CA 1
ATOM 683 C C . VAL A 1 96 ? 3.451 -1.644 -10.685 1.00 95.19 96 VAL A C 1
ATOM 685 O O . VAL A 1 96 ? 3.033 -0.526 -10.381 1.00 95.19 96 VAL A O 1
ATOM 688 N N . ASP A 1 97 ? 4.675 -1.836 -11.172 1.00 94.19 97 ASP A N 1
ATOM 689 C CA . ASP A 1 97 ? 5.574 -0.738 -11.535 1.00 94.19 97 ASP A CA 1
ATOM 690 C C . ASP A 1 97 ? 5.354 -0.249 -12.984 1.00 94.19 97 ASP A C 1
ATOM 692 O O . ASP A 1 97 ? 4.565 -0.799 -13.752 1.00 94.19 97 ASP A O 1
ATOM 696 N N . ARG A 1 98 ? 6.075 0.802 -13.403 1.00 91.50 98 ARG A N 1
ATOM 697 C CA . ARG A 1 98 ? 5.974 1.350 -14.776 1.00 91.50 98 ARG A CA 1
ATOM 698 C C . ARG A 1 98 ? 6.384 0.364 -15.880 1.00 91.50 98 ARG A C 1
ATOM 700 O O . ARG A 1 98 ? 6.108 0.625 -17.046 1.00 91.50 98 ARG A O 1
ATOM 707 N N . THR A 1 99 ? 7.066 -0.724 -15.533 1.00 90.69 99 THR A N 1
ATOM 708 C CA . THR A 1 99 ? 7.548 -1.762 -16.456 1.00 90.69 99 THR A CA 1
ATOM 709 C C . THR A 1 99 ? 6.641 -2.995 -16.496 1.00 90.69 99 THR A C 1
ATOM 711 O O . THR A 1 99 ? 6.923 -3.935 -17.241 1.00 90.69 99 THR A O 1
ATOM 714 N N . GLY A 1 100 ? 5.550 -3.003 -15.721 1.00 90.25 100 GLY A N 1
ATOM 715 C CA . GLY A 1 100 ? 4.655 -4.153 -15.587 1.00 90.25 100 GLY A CA 1
ATOM 716 C C . GLY A 1 100 ? 5.144 -5.203 -14.585 1.00 90.25 100 GLY A C 1
ATOM 717 O O . GLY A 1 100 ? 4.565 -6.286 -14.505 1.00 90.25 100 GLY A O 1
ATOM 718 N N . GLY A 1 101 ? 6.207 -4.926 -13.824 1.00 94.06 101 GLY A N 1
ATOM 719 C CA . GLY A 1 101 ? 6.651 -5.798 -12.739 1.00 94.06 101 GLY A CA 1
ATOM 720 C C . GLY A 1 101 ? 5.625 -5.810 -11.611 1.00 94.06 101 GLY A C 1
ATOM 721 O O . GLY A 1 101 ? 5.169 -4.745 -11.198 1.00 94.06 101 GLY A O 1
ATOM 722 N N . VAL A 1 102 ? 5.263 -6.999 -11.128 1.00 95.88 102 VAL A N 1
ATOM 723 C CA . VAL A 1 102 ? 4.337 -7.168 -10.001 1.00 95.88 102 VAL A CA 1
ATOM 724 C C . VAL A 1 102 ? 5.139 -7.319 -8.715 1.00 95.88 102 VAL A C 1
ATOM 726 O O . VAL A 1 102 ? 6.094 -8.094 -8.652 1.00 95.88 102 VAL A O 1
ATOM 729 N N . TRP A 1 103 ? 4.740 -6.576 -7.693 1.00 97.62 103 TRP A N 1
ATOM 730 C CA . TRP A 1 103 ? 5.404 -6.518 -6.399 1.00 97.62 103 TRP A CA 1
ATOM 731 C C . TRP A 1 103 ? 4.385 -6.673 -5.282 1.00 97.62 103 TRP A C 1
ATOM 733 O O . TRP A 1 103 ? 3.218 -6.303 -5.438 1.00 97.62 103 TRP A O 1
ATOM 743 N N . HIS A 1 104 ? 4.836 -7.175 -4.140 1.00 98.25 104 HIS A N 1
ATOM 744 C CA . HIS A 1 104 ? 4.035 -7.209 -2.926 1.00 98.25 104 HIS A CA 1
ATOM 745 C C . HIS A 1 104 ? 4.861 -6.965 -1.671 1.00 98.25 104 HIS A C 1
ATOM 747 O O . HIS A 1 104 ? 6.074 -7.154 -1.650 1.00 98.25 104 HIS A O 1
ATOM 753 N N . ARG A 1 105 ? 4.188 -6.504 -0.621 1.00 98.62 105 ARG A N 1
ATOM 754 C CA . ARG A 1 105 ? 4.715 -6.433 0.742 1.00 98.62 105 ARG A CA 1
ATOM 755 C C . ARG A 1 105 ? 3.596 -6.741 1.721 1.00 98.62 105 ARG A C 1
ATOM 757 O O . ARG A 1 105 ? 2.428 -6.475 1.437 1.00 98.62 105 ARG A O 1
ATOM 764 N N . TRP A 1 106 ? 3.939 -7.237 2.897 1.00 98.75 106 TRP A N 1
ATOM 765 C CA . TRP A 1 106 ? 2.947 -7.669 3.877 1.00 98.75 106 TRP A CA 1
ATOM 766 C C . TRP A 1 106 ? 3.313 -7.234 5.283 1.00 98.75 106 TRP A C 1
ATOM 768 O O . TRP A 1 106 ? 4.474 -6.963 5.600 1.00 98.75 106 TRP A O 1
ATOM 778 N N . GLN A 1 107 ? 2.311 -7.192 6.154 1.00 98.88 107 GLN A N 1
ATOM 779 C CA . GLN A 1 107 ? 2.558 -7.078 7.582 1.00 98.88 107 GLN A CA 1
ATOM 780 C C . GLN A 1 107 ? 3.279 -8.330 8.092 1.00 98.88 107 GLN A C 1
ATOM 782 O O . GLN A 1 107 ? 2.938 -9.443 7.690 1.00 98.88 107 GLN A O 1
ATOM 787 N N . THR A 1 108 ? 4.252 -8.175 8.992 1.00 98.38 108 THR A N 1
ATOM 788 C CA . THR A 1 108 ? 5.028 -9.293 9.569 1.00 98.38 108 THR A CA 1
ATOM 789 C C . THR A 1 108 ? 4.212 -10.133 10.553 1.00 98.38 108 THR A C 1
ATOM 791 O O . THR A 1 108 ? 4.439 -11.331 10.689 1.00 98.38 108 THR A O 1
ATOM 794 N N . TYR A 1 109 ? 3.226 -9.516 11.198 1.00 98.12 109 TYR A N 1
ATOM 795 C CA . TYR A 1 109 ? 2.158 -10.131 11.984 1.00 98.12 109 TYR A CA 1
ATOM 796 C C . TYR A 1 109 ? 0.929 -9.215 11.929 1.00 98.12 109 TYR A C 1
ATOM 798 O O . TYR A 1 109 ? 1.032 -8.066 11.501 1.00 98.12 109 TYR A O 1
ATOM 806 N N . ALA A 1 110 ? -0.245 -9.707 12.325 1.00 98.12 110 ALA A N 1
ATOM 807 C CA . ALA A 1 110 ? -1.498 -8.965 12.204 1.00 98.12 110 ALA A CA 1
ATOM 808 C C . ALA A 1 110 ? -1.444 -7.608 12.941 1.00 98.12 110 ALA A C 1
ATOM 810 O O . ALA A 1 110 ? -1.253 -7.564 14.157 1.00 98.12 110 ALA A O 1
ATOM 811 N N . GLY A 1 111 ? -1.586 -6.499 12.204 1.00 93.94 111 GLY A N 1
ATOM 812 C CA . GLY A 1 111 ? -1.482 -5.133 12.744 1.00 93.94 111 GLY A CA 1
ATOM 813 C C . GLY A 1 111 ? -0.057 -4.676 13.099 1.00 93.94 111 GLY A C 1
ATOM 814 O O . GLY A 1 111 ? 0.106 -3.642 13.753 1.00 93.94 111 GLY A O 1
ATOM 815 N N . GLY A 1 112 ? 0.958 -5.450 12.708 1.00 94.81 112 GLY A N 1
ATOM 816 C CA . GLY A 1 112 ? 2.374 -5.175 12.934 1.00 94.81 112 GLY A CA 1
ATOM 817 C C . GLY A 1 112 ? 3.020 -4.276 11.880 1.00 94.81 112 GLY A C 1
ATOM 818 O O . GLY A 1 112 ? 2.352 -3.609 11.092 1.00 94.81 112 GLY A O 1
ATOM 819 N N . GLY A 1 113 ? 4.355 -4.262 11.886 1.00 97.31 113 GLY A N 1
ATOM 820 C CA . GLY A 1 113 ? 5.154 -3.583 10.864 1.00 97.31 113 GLY A CA 1
ATOM 821 C C . GLY A 1 113 ? 5.107 -4.294 9.510 1.00 97.31 113 GLY A C 1
ATOM 822 O O . GLY A 1 113 ? 4.557 -5.386 9.394 1.00 97.31 113 GLY A O 1
ATOM 823 N N . TRP A 1 114 ? 5.720 -3.688 8.495 1.00 98.62 114 TRP A N 1
ATOM 824 C CA . TRP A 1 114 ? 5.712 -4.174 7.113 1.00 98.62 114 TRP A CA 1
ATOM 825 C C . TRP A 1 114 ? 7.070 -4.746 6.698 1.00 98.62 114 TRP A C 1
ATOM 827 O O . TRP A 1 114 ? 8.113 -4.250 7.124 1.00 98.62 114 TRP A O 1
ATOM 837 N N . THR A 1 115 ? 7.070 -5.762 5.836 1.00 98.69 115 THR A N 1
ATOM 838 C CA . THR A 1 115 ? 8.274 -6.210 5.118 1.00 98.69 115 THR A CA 1
ATOM 839 C C . THR A 1 115 ? 8.728 -5.176 4.092 1.00 98.69 115 THR A C 1
ATOM 841 O O . THR A 1 115 ? 7.992 -4.234 3.796 1.00 98.69 115 THR A O 1
ATOM 844 N N . GLY A 1 116 ? 9.916 -5.360 3.506 1.00 98.31 116 GLY A N 1
ATOM 845 C CA . GLY A 1 116 ? 10.263 -4.722 2.230 1.00 98.31 116 GLY A CA 1
ATOM 846 C C . GLY A 1 116 ? 9.410 -5.258 1.073 1.00 98.31 116 GLY A C 1
ATOM 847 O O . GLY A 1 116 ? 8.673 -6.234 1.245 1.00 98.31 116 GLY A O 1
ATOM 848 N N . TRP A 1 117 ? 9.510 -4.613 -0.089 1.00 98.06 117 TRP A N 1
ATOM 849 C CA . TRP A 1 117 ? 8.912 -5.129 -1.320 1.00 98.06 117 TRP A CA 1
ATOM 850 C C . TRP A 1 117 ? 9.630 -6.389 -1.787 1.00 98.06 117 TRP A C 1
ATOM 852 O O . TRP A 1 117 ? 10.855 -6.392 -1.914 1.00 98.06 117 TRP A O 1
ATOM 862 N N . ASP A 1 118 ? 8.851 -7.415 -2.094 1.00 97.50 118 ASP A N 1
ATOM 863 C CA . ASP A 1 118 ? 9.298 -8.597 -2.813 1.00 97.50 118 ASP A CA 1
ATOM 864 C C . ASP A 1 118 ? 8.664 -8.630 -4.206 1.00 97.50 118 ASP A C 1
ATOM 866 O O . ASP A 1 118 ? 7.600 -8.041 -4.445 1.00 97.50 118 ASP A O 1
ATOM 870 N N . LYS A 1 119 ? 9.351 -9.261 -5.154 1.00 95.38 119 LYS A N 1
ATOM 871 C CA . LYS A 1 119 ? 8.891 -9.336 -6.540 1.00 95.38 119 LYS A CA 1
ATOM 872 C C . LYS A 1 119 ? 8.130 -10.638 -6.751 1.00 95.38 119 LYS A C 1
ATOM 874 O O . LYS A 1 119 ? 8.679 -11.708 -6.507 1.00 95.38 119 LYS A O 1
ATOM 879 N N . PHE A 1 120 ? 6.919 -10.552 -7.296 1.00 89.19 120 PHE A N 1
ATOM 880 C CA . PHE A 1 120 ? 6.263 -11.739 -7.839 1.00 89.19 120 PHE A CA 1
ATOM 881 C C . PHE A 1 120 ? 7.044 -12.274 -9.043 1.00 89.19 120 PHE A C 1
ATOM 883 O O . PHE A 1 120 ? 7.741 -11.535 -9.752 1.00 89.19 120 PHE A O 1
ATOM 890 N N . ASP A 1 121 ? 6.914 -13.568 -9.304 1.00 81.31 121 ASP A N 1
ATOM 891 C CA . ASP A 1 121 ? 7.406 -14.140 -10.542 1.00 81.31 121 ASP A CA 1
ATOM 892 C C . ASP A 1 121 ? 6.577 -13.634 -11.735 1.00 81.31 121 ASP A C 1
ATOM 894 O O . ASP A 1 121 ? 5.354 -13.513 -11.704 1.00 81.31 121 ASP A O 1
ATOM 898 N N . GLY A 1 122 ? 7.272 -13.289 -12.818 1.00 69.69 122 GLY A N 1
ATOM 899 C CA . GLY A 1 122 ? 6.641 -12.791 -14.037 1.00 69.69 122 GLY A CA 1
ATOM 900 C C . GLY A 1 122 ? 6.354 -11.285 -14.059 1.00 69.69 122 GLY A C 1
ATOM 901 O O . GLY A 1 122 ? 6.881 -10.487 -13.283 1.00 69.69 122 GLY A O 1
ATOM 902 N N . ALA A 1 123 ? 5.586 -10.883 -15.068 1.00 71.75 123 ALA A N 1
ATOM 903 C CA . ALA A 1 123 ? 5.184 -9.505 -15.311 1.00 71.75 123 ALA A CA 1
ATOM 904 C C . ALA A 1 123 ? 3.726 -9.492 -15.762 1.00 71.75 123 ALA A C 1
ATOM 906 O O . ALA A 1 123 ? 3.310 -10.358 -16.537 1.00 71.75 123 ALA A O 1
ATOM 907 N N . LEU A 1 124 ? 2.975 -8.489 -15.320 1.00 67.81 124 LEU A N 1
ATOM 908 C CA . LEU A 1 124 ? 1.621 -8.251 -15.789 1.00 67.81 124 LEU A CA 1
ATOM 909 C C . LEU A 1 124 ? 1.731 -7.586 -17.163 1.00 67.81 124 LEU A C 1
ATOM 911 O O . LEU A 1 124 ? 2.062 -6.406 -17.280 1.00 67.81 124 LEU A O 1
ATOM 915 N N . ARG A 1 125 ? 1.554 -8.388 -18.213 1.00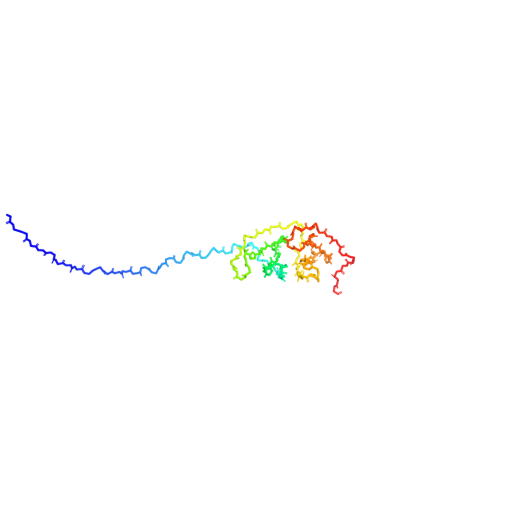 66.31 125 ARG A N 1
ATOM 916 C CA . ARG A 1 125 ? 1.559 -7.938 -19.608 1.00 66.31 125 ARG A CA 1
ATOM 917 C C . ARG A 1 125 ? 0.124 -7.956 -20.149 1.00 66.31 125 ARG A C 1
ATOM 919 O O . ARG A 1 125 ? -0.637 -8.819 -19.712 1.00 66.31 125 ARG A O 1
ATOM 926 N N . PRO A 1 126 ? -0.240 -7.016 -21.041 1.00 60.41 126 PRO A N 1
ATOM 927 C CA . PRO A 1 126 ? -1.506 -7.065 -21.769 1.00 60.41 126 PRO A CA 1
ATOM 928 C C . PRO A 1 126 ? -1.708 -8.386 -22.515 1.00 60.41 126 PRO A C 1
ATOM 930 O O . PRO A 1 126 ? -0.688 -8.964 -22.965 1.00 60.41 126 PRO A O 1
#

Organism: Streptomyces mobaraensis (strain ATCC 29032 / DSM 40847 / JCM 4168 / NBRC 13819 / NCIMB 11159 / IPCR 16-22) (NCBI:txid1223523)

Sequence (126 aa):
MASTALAALAALLVTTPGSAAAAPRFASDGYGSSIAAARNADGRLELFGTDSTGGVWHRRQVSPGAGWTGWEKFDGSLTQVAAQTNADGRVELFGVDRTGGVWHRWQTYAGGGWTGWDKFDGALRP

pLDDT: mean 82.42, std 22.59, range [36.69, 98.88]

InterPro domains:
  IPR058502 PLL-like beta propeller [PF26607] (35-124)